Protein AF-A0A0D0DAJ5-F1 (afdb_monomer_lite)

Secondary structure (DSSP, 8-state):
-PPPP--PPP-----HHHHHHHHHHHHTSPPPPPHHHHHHHHHHHHHHHHHHHHHHHHHHHHHHHHHHHHHTTSS-HHHHHHHHHHHHTPPPPP-

Sequence (95 aa):
PSTPLHTAPRSSTISQDSVLKAKEHIQKVPKKHSIEDTLIDINKSNTDAISARAQEELIVKKHQLLLEEFKAGVWNREEYQEELRKLEGGEPPAK

Organism: NCBI:txid930991

Foldseek 3Di:
DDDDDDD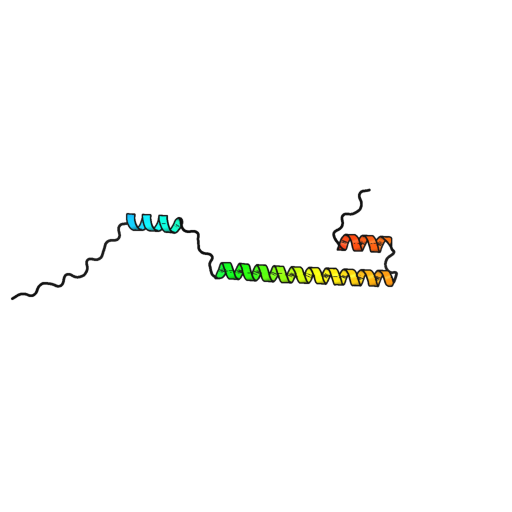DPPDDDDDVVNVVVVVVVVVPDPDDQDPVNVVVVVVVVVVVVVVVVVLVVVLVVVLVVLVVCVVVVVDDPVRSVVVNCVSVVHDDDDD

Radius of gyration: 35.38 Å; chains: 1; bounding box: 68×39×100 Å

pLDDT: mean 84.33, std 14.26, range [44.91, 98.06]

Structure (mmCIF, N/CA/C/O backbone):
data_AF-A0A0D0DAJ5-F1
#
_entry.id   AF-A0A0D0DAJ5-F1
#
loop_
_atom_site.group_PDB
_atom_site.id
_atom_site.type_symbol
_atom_site.label_atom_id
_atom_site.label_alt_id
_atom_site.label_comp_id
_atom_site.label_asym_id
_atom_site.label_entity_id
_atom_site.label_seq_id
_atom_site.pdbx_PD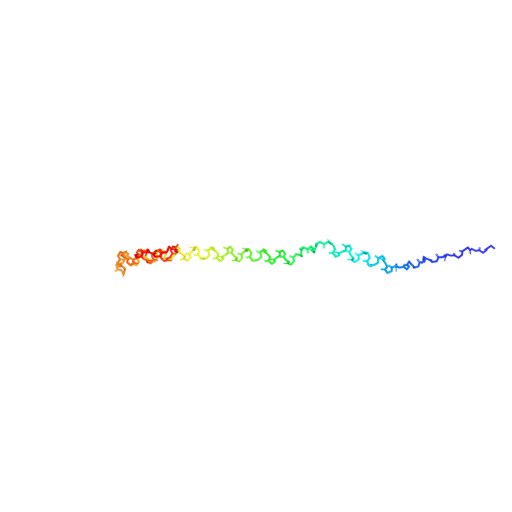B_ins_code
_atom_site.Cartn_x
_atom_site.Cartn_y
_atom_site.Cartn_z
_atom_site.occupancy
_atom_site.B_iso_or_equiv
_atom_site.auth_seq_id
_atom_site.auth_comp_id
_atom_site.auth_asym_id
_atom_site.auth_atom_id
_atom_site.pdbx_PDB_model_num
ATOM 1 N N . PRO A 1 1 ? 52.189 -15.921 -71.706 1.00 44.91 1 PRO A N 1
ATOM 2 C CA . PRO A 1 1 ? 50.821 -15.510 -71.311 1.00 44.91 1 PRO A CA 1
ATOM 3 C C . PRO A 1 1 ? 50.770 -15.223 -69.803 1.00 44.91 1 PRO A C 1
ATOM 5 O O . PRO A 1 1 ? 50.820 -16.149 -69.001 1.00 44.91 1 PRO A O 1
ATOM 8 N N . SER A 1 2 ? 50.775 -13.944 -69.427 1.00 45.97 2 SER A N 1
ATOM 9 C CA . SER A 1 2 ? 50.817 -13.501 -68.027 1.00 45.97 2 SER A CA 1
ATOM 10 C C . SER A 1 2 ? 49.393 -13.350 -67.487 1.00 45.97 2 SER A C 1
ATOM 12 O O . SER A 1 2 ? 48.583 -12.638 -68.076 1.00 45.97 2 SER A O 1
ATOM 14 N N . THR A 1 3 ? 49.073 -14.043 -66.397 1.00 57.59 3 THR A N 1
ATOM 15 C CA . THR A 1 3 ? 47.770 -13.987 -65.713 1.00 57.59 3 THR A CA 1
ATOM 16 C C . THR A 1 3 ? 47.521 -12.609 -65.081 1.00 57.59 3 THR A C 1
ATOM 18 O O . THR A 1 3 ? 48.476 -12.014 -64.574 1.00 57.59 3 THR A O 1
ATOM 21 N N . PRO A 1 4 ? 46.277 -12.092 -65.051 1.00 60.47 4 PRO A N 1
ATOM 22 C CA . PRO A 1 4 ? 45.995 -10.803 -64.436 1.00 60.47 4 PRO A CA 1
ATOM 23 C C . PRO A 1 4 ? 46.071 -10.904 -62.907 1.00 60.47 4 PRO A C 1
ATOM 25 O O . PRO A 1 4 ? 45.556 -11.846 -62.305 1.00 60.47 4 PRO A O 1
ATOM 28 N N . LEU A 1 5 ? 46.733 -9.921 -62.291 1.00 61.75 5 LEU A N 1
ATOM 29 C CA . LEU A 1 5 ? 46.829 -9.759 -60.842 1.00 61.75 5 LEU A CA 1
ATOM 30 C C . LEU A 1 5 ? 45.421 -9.664 -60.233 1.00 61.75 5 LEU A C 1
ATOM 32 O O . LEU A 1 5 ? 44.649 -8.772 -60.585 1.00 61.75 5 LEU A O 1
ATOM 36 N N . HIS A 1 6 ? 45.114 -10.539 -59.275 1.00 59.75 6 HIS A N 1
ATOM 37 C CA . HIS A 1 6 ? 43.972 -10.375 -58.380 1.00 59.75 6 HIS A CA 1
ATOM 38 C C . HIS A 1 6 ? 44.131 -9.051 -57.615 1.00 59.75 6 HIS A C 1
ATOM 40 O O . HIS A 1 6 ? 44.982 -8.928 -56.735 1.00 59.75 6 HIS A O 1
ATOM 46 N N . THR A 1 7 ? 43.324 -8.042 -57.942 1.00 62.28 7 THR A N 1
ATOM 47 C CA . THR A 1 7 ? 43.235 -6.822 -57.136 1.00 62.28 7 THR A CA 1
ATOM 48 C C . THR A 1 7 ? 42.539 -7.163 -55.824 1.00 62.28 7 THR A C 1
ATOM 50 O O . THR A 1 7 ? 41.365 -7.539 -55.828 1.00 62.28 7 THR A O 1
ATOM 53 N N . ALA A 1 8 ? 43.258 -7.047 -54.707 1.00 65.56 8 ALA A N 1
ATOM 54 C CA . ALA A 1 8 ? 42.674 -7.146 -53.375 1.00 65.56 8 ALA A CA 1
ATOM 55 C C . ALA A 1 8 ? 41.510 -6.140 -53.223 1.00 65.56 8 ALA A C 1
ATOM 57 O O . ALA A 1 8 ? 41.572 -5.054 -53.816 1.00 65.56 8 ALA A O 1
ATOM 58 N N . PRO A 1 9 ? 40.457 -6.462 -52.446 1.00 65.19 9 PRO A N 1
ATOM 59 C CA . PRO A 1 9 ? 39.365 -5.529 -52.196 1.00 65.19 9 PRO A CA 1
ATOM 60 C C . PRO A 1 9 ? 39.934 -4.227 -51.629 1.00 65.19 9 PRO A C 1
ATOM 62 O O . PRO A 1 9 ? 40.640 -4.235 -50.619 1.00 65.19 9 PRO A O 1
ATOM 65 N N . ARG A 1 10 ? 39.660 -3.101 -52.295 1.00 64.19 10 ARG A N 1
ATOM 66 C CA . ARG A 1 10 ? 40.022 -1.780 -51.774 1.00 64.19 10 ARG A CA 1
ATOM 67 C C . ARG A 1 10 ? 39.322 -1.593 -50.432 1.00 64.19 10 ARG A C 1
ATOM 69 O O . ARG A 1 10 ? 38.100 -1.686 -50.365 1.00 64.19 10 ARG A O 1
ATOM 76 N N . SER A 1 11 ? 40.098 -1.326 -49.384 1.00 64.38 11 SER A N 1
ATOM 77 C CA . SER A 1 11 ? 39.555 -0.938 -48.085 1.00 64.38 11 SER A CA 1
ATOM 78 C C . SER A 1 11 ? 38.742 0.344 -48.270 1.00 64.38 11 SER A C 1
ATOM 80 O O . SER A 1 11 ? 39.280 1.367 -48.696 1.00 64.38 11 SER A O 1
ATOM 82 N N . SER A 1 12 ? 37.433 0.269 -48.044 1.00 66.94 12 SER A N 1
ATOM 83 C CA . SER A 1 12 ? 36.537 1.415 -48.162 1.00 66.94 12 SER A CA 1
ATOM 84 C C . SER A 1 12 ? 36.848 2.406 -47.045 1.00 66.94 12 SER A C 1
ATOM 86 O O . SER A 1 12 ? 36.590 2.129 -45.874 1.00 66.94 12 SER A O 1
ATOM 88 N N . THR A 1 13 ? 37.385 3.574 -47.389 1.00 71.25 13 THR A N 1
ATOM 89 C CA . THR A 1 13 ? 37.550 4.667 -46.429 1.00 71.25 13 THR A CA 1
ATOM 90 C C . THR A 1 13 ? 36.168 5.197 -46.063 1.00 71.25 13 THR A C 1
ATOM 92 O O . THR A 1 13 ? 35.506 5.844 -46.875 1.00 71.25 13 THR A O 1
ATOM 95 N N . ILE A 1 14 ? 35.701 4.899 -44.851 1.00 74.31 14 ILE A N 1
ATOM 96 C CA . ILE A 1 14 ? 34.457 5.470 -44.340 1.00 74.31 14 ILE A CA 1
ATOM 97 C C . ILE A 1 14 ? 34.625 6.992 -44.219 1.00 74.31 14 ILE A C 1
ATOM 99 O O . ILE A 1 14 ? 35.568 7.476 -43.592 1.00 74.31 14 ILE A O 1
ATOM 103 N N . SER A 1 15 ? 33.741 7.760 -44.857 1.00 79.44 15 SER A N 1
ATOM 104 C CA . SER A 1 15 ? 33.775 9.222 -44.755 1.00 79.44 15 SER A CA 1
ATOM 105 C C . SER A 1 15 ? 33.332 9.654 -43.355 1.00 79.44 15 SER A C 1
ATOM 107 O O . SER A 1 15 ? 32.325 9.154 -42.842 1.00 79.44 15 SER A O 1
ATOM 109 N N . GLN A 1 16 ? 34.048 10.605 -42.746 1.00 82.00 16 GLN A N 1
ATOM 110 C CA . GLN A 1 16 ? 33.675 11.175 -41.447 1.00 82.00 16 GLN A CA 1
ATOM 111 C C . GLN A 1 16 ? 32.247 11.739 -41.463 1.00 82.00 16 GLN A C 1
ATOM 113 O O . GLN A 1 16 ? 31.516 11.547 -40.495 1.00 82.00 16 GLN A O 1
ATOM 118 N N . ASP A 1 17 ? 31.799 12.307 -42.585 1.00 83.50 17 ASP A N 1
ATOM 119 C CA . ASP A 1 17 ? 30.423 12.793 -42.750 1.00 83.50 17 ASP A CA 1
ATOM 120 C C . ASP A 1 17 ? 29.386 11.676 -42.640 1.00 83.50 17 ASP A C 1
ATOM 122 O O . ASP A 1 17 ? 28.299 11.876 -42.104 1.00 83.50 17 ASP A O 1
ATOM 126 N N . SER A 1 18 ? 29.714 10.476 -43.126 1.00 84.81 18 SER A N 1
ATOM 127 C CA . SER A 1 18 ? 28.822 9.317 -43.003 1.00 84.81 18 SER A CA 1
ATOM 128 C C . SER A 1 18 ? 28.720 8.859 -41.549 1.00 84.81 18 SER A C 1
ATOM 130 O O . SER A 1 18 ? 27.635 8.511 -41.088 1.00 84.81 18 SER A O 1
ATOM 132 N N . VAL A 1 19 ? 29.825 8.931 -40.800 1.00 85.12 19 VAL A N 1
ATOM 133 C CA . VAL A 1 19 ? 29.849 8.630 -39.361 1.00 85.12 19 VAL A CA 1
ATOM 134 C C . VAL A 1 19 ? 29.067 9.677 -38.565 1.00 85.12 19 VAL A C 1
ATOM 136 O O . VAL A 1 19 ? 28.295 9.313 -37.679 1.00 85.12 19 VAL A O 1
ATOM 139 N N . LEU A 1 20 ? 29.228 10.964 -38.881 1.00 87.25 20 LEU A N 1
ATOM 140 C CA . LEU A 1 20 ? 28.503 12.056 -38.225 1.00 87.25 20 LEU A CA 1
ATOM 141 C C . LEU A 1 20 ? 26.998 11.958 -38.482 1.00 87.25 20 LEU A C 1
ATOM 143 O O . LEU A 1 20 ? 26.223 11.976 -37.526 1.00 87.25 20 LEU A O 1
ATOM 147 N N . LYS A 1 21 ? 26.588 11.738 -39.739 1.00 86.56 21 LYS A N 1
ATOM 148 C CA . LYS A 1 21 ? 25.181 11.495 -40.085 1.00 86.56 21 LYS A CA 1
ATOM 149 C C . LYS A 1 21 ? 24.634 10.280 -39.342 1.00 86.56 21 LYS A C 1
ATOM 151 O O . LYS A 1 21 ? 23.559 10.371 -38.761 1.00 86.56 21 LYS A O 1
ATOM 156 N N . ALA A 1 22 ? 25.362 9.164 -39.292 1.00 85.75 22 ALA A N 1
ATOM 157 C CA . ALA A 1 22 ? 24.913 7.979 -38.560 1.00 85.75 22 ALA A CA 1
ATOM 158 C C . ALA A 1 22 ? 24.715 8.259 -37.058 1.00 85.75 22 ALA A C 1
ATOM 160 O O . ALA A 1 22 ? 23.690 7.878 -36.496 1.00 85.75 22 ALA A O 1
ATOM 161 N N . LYS A 1 23 ? 25.648 8.974 -36.414 1.00 85.06 23 LYS A N 1
ATOM 162 C CA . LYS A 1 23 ? 25.529 9.365 -34.998 1.00 85.06 23 LYS A CA 1
ATOM 163 C C . LYS A 1 23 ? 24.321 10.264 -34.740 1.00 85.06 23 LYS A C 1
ATOM 165 O O . LYS A 1 23 ? 23.597 10.031 -33.777 1.00 85.06 23 LYS A O 1
ATOM 170 N N . GLU A 1 24 ? 24.077 11.237 -35.614 1.00 84.75 24 GLU A N 1
ATOM 171 C CA . GLU A 1 24 ? 22.915 12.127 -35.528 1.00 84.75 24 GLU A CA 1
ATOM 172 C C . GLU A 1 24 ? 21.592 11.344 -35.611 1.00 84.75 24 GLU A C 1
ATOM 174 O O . GLU A 1 24 ? 20.660 11.602 -34.852 1.00 84.75 24 GLU A O 1
ATOM 179 N N . HIS A 1 25 ? 21.516 10.342 -36.493 1.00 79.44 25 HIS A N 1
ATOM 180 C CA . HIS A 1 25 ? 20.328 9.495 -36.616 1.00 79.44 25 HIS A CA 1
ATOM 181 C C . HIS A 1 25 ? 20.150 8.571 -35.403 1.00 79.44 25 HIS A C 1
ATOM 183 O O . HIS A 1 25 ? 19.025 8.408 -34.944 1.00 79.44 25 HIS A O 1
ATOM 18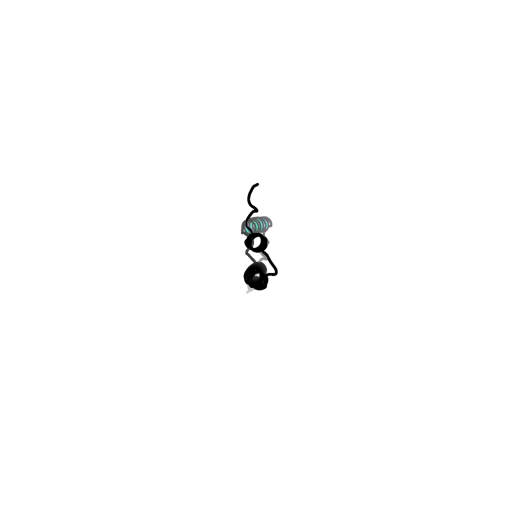9 N N . ILE A 1 26 ? 21.233 8.018 -34.839 1.00 78.12 26 ILE A N 1
ATOM 190 C CA . ILE A 1 26 ? 21.182 7.197 -33.613 1.00 78.12 26 ILE A CA 1
ATOM 191 C C . ILE A 1 26 ? 20.685 8.023 -32.419 1.00 78.12 26 ILE A C 1
ATOM 193 O O . ILE A 1 26 ? 19.890 7.526 -31.628 1.00 78.12 26 ILE A O 1
ATOM 197 N N . GLN A 1 27 ? 21.102 9.288 -32.305 1.00 69.56 27 GLN A N 1
ATOM 198 C CA . GLN A 1 27 ? 20.678 10.182 -31.223 1.00 69.56 27 GLN A CA 1
ATOM 199 C C . GLN A 1 27 ? 19.181 10.531 -31.284 1.00 69.56 27 GLN A C 1
ATOM 201 O O . GLN A 1 27 ? 18.564 10.777 -30.251 1.00 69.56 27 GLN A O 1
ATOM 206 N N . LYS A 1 28 ? 18.588 10.533 -32.486 1.00 75.25 28 LYS A N 1
ATOM 207 C CA . LYS A 1 28 ? 17.152 10.776 -32.706 1.00 75.25 28 LYS A CA 1
ATOM 208 C C . LYS A 1 28 ? 16.271 9.575 -32.346 1.00 75.25 28 LYS A C 1
ATOM 210 O O . LYS A 1 28 ? 15.055 9.730 -32.254 1.00 75.25 28 LYS A O 1
ATOM 215 N N . VAL A 1 29 ? 16.850 8.389 -32.150 1.00 71.62 29 VAL A N 1
ATOM 216 C CA . VAL A 1 29 ? 16.099 7.201 -31.730 1.00 71.62 29 VAL A CA 1
ATOM 217 C C . VAL A 1 29 ? 15.977 7.213 -30.203 1.00 71.62 29 VAL A C 1
ATOM 219 O O . VAL A 1 29 ? 17.002 7.271 -29.520 1.00 71.62 29 VAL A O 1
ATOM 222 N N . PRO A 1 30 ? 14.756 7.132 -29.638 1.00 72.75 30 PRO A N 1
ATOM 223 C CA . PRO A 1 30 ? 14.582 6.989 -28.199 1.00 72.75 30 PRO A CA 1
ATOM 224 C C . PRO A 1 30 ? 15.396 5.805 -27.678 1.00 72.75 30 PRO A C 1
ATOM 226 O O . PRO A 1 30 ? 15.381 4.722 -28.272 1.00 72.75 30 PRO A O 1
ATOM 229 N N . LYS A 1 31 ? 16.109 5.999 -26.562 1.00 74.88 31 LYS A N 1
ATOM 230 C CA . LYS A 1 31 ? 16.848 4.913 -25.914 1.00 74.88 31 LYS A CA 1
ATOM 231 C C . LYS A 1 31 ? 15.863 3.778 -25.624 1.00 74.88 31 LYS A C 1
ATOM 233 O O . LYS A 1 31 ? 14.845 3.991 -24.966 1.00 74.88 31 LYS A O 1
ATOM 238 N N . LYS A 1 32 ? 16.144 2.579 -26.144 1.00 77.44 32 LYS A N 1
ATOM 239 C CA . LYS A 1 32 ? 15.330 1.401 -25.829 1.00 77.44 32 LYS A CA 1
ATOM 240 C C . LYS A 1 32 ? 15.381 1.168 -24.321 1.00 77.44 32 LYS A C 1
ATOM 242 O O . LYS A 1 32 ? 16.468 1.243 -23.747 1.00 77.44 32 LYS A O 1
ATOM 247 N N . HIS A 1 33 ? 14.230 0.883 -23.713 1.00 79.50 33 HIS A N 1
ATOM 248 C CA . HIS A 1 33 ? 14.214 0.343 -22.356 1.00 79.50 33 HIS A CA 1
ATOM 249 C C . HIS A 1 33 ? 15.066 -0.920 -22.354 1.00 79.50 33 HIS A C 1
ATOM 251 O O . HIS A 1 33 ? 14.914 -1.789 -23.221 1.00 79.50 33 HIS A O 1
ATOM 257 N N . SER A 1 34 ? 16.026 -0.966 -21.441 1.00 89.06 34 SER A N 1
ATOM 258 C CA . SER A 1 34 ? 16.845 -2.149 -21.260 1.00 89.06 34 SER A CA 1
ATOM 259 C C . SER A 1 34 ? 16.039 -3.224 -20.528 1.00 89.06 34 SER A C 1
ATOM 261 O O . SER A 1 34 ? 15.017 -2.961 -19.887 1.00 89.06 34 SER A O 1
ATOM 263 N N . ILE A 1 35 ? 16.509 -4.466 -20.628 1.00 91.25 35 ILE A N 1
ATOM 264 C CA . ILE A 1 35 ? 15.964 -5.573 -19.833 1.00 91.25 35 ILE A CA 1
ATOM 265 C C . ILE A 1 35 ? 16.096 -5.248 -18.337 1.00 91.25 35 ILE A C 1
ATOM 267 O O . ILE A 1 35 ? 15.191 -5.545 -17.568 1.00 91.25 35 ILE A O 1
ATOM 271 N N . GLU A 1 36 ? 17.187 -4.588 -17.944 1.00 92.69 36 GLU A N 1
ATOM 272 C CA . GLU A 1 36 ? 17.423 -4.128 -16.574 1.00 92.69 36 GLU A CA 1
ATOM 273 C C . GLU A 1 36 ? 16.356 -3.127 -16.113 1.00 92.69 36 GLU A C 1
ATOM 275 O O . GLU A 1 36 ? 15.757 -3.345 -15.065 1.00 92.69 36 GLU A O 1
ATOM 280 N N . ASP A 1 37 ? 16.043 -2.108 -16.922 1.00 92.94 37 ASP A N 1
ATOM 281 C CA . ASP A 1 37 ? 14.989 -1.128 -16.602 1.00 92.94 37 ASP A CA 1
ATOM 282 C C . ASP A 1 37 ? 13.642 -1.834 -16.374 1.00 92.94 37 ASP A C 1
ATOM 284 O O . ASP A 1 37 ? 12.951 -1.595 -15.388 1.00 92.94 37 ASP A O 1
ATOM 288 N N . THR A 1 38 ? 13.320 -2.800 -17.240 1.00 93.06 38 THR A N 1
ATOM 289 C CA . THR A 1 38 ? 12.086 -3.593 -17.125 1.00 93.06 38 THR A CA 1
ATOM 290 C C . THR A 1 38 ? 12.062 -4.420 -15.836 1.00 93.06 38 THR A C 1
ATOM 292 O O . THR A 1 38 ? 11.032 -4.517 -15.170 1.00 93.06 38 THR A O 1
ATOM 295 N N . LEU A 1 39 ? 13.191 -5.026 -15.457 1.00 96.75 39 LEU A N 1
ATOM 296 C CA . LEU A 1 39 ? 13.298 -5.788 -14.213 1.00 96.75 39 LEU A CA 1
ATOM 297 C C . LEU A 1 39 ? 13.156 -4.887 -12.984 1.00 96.75 39 LEU A C 1
ATOM 299 O O . LEU A 1 39 ? 12.538 -5.298 -12.002 1.00 96.75 39 LEU A O 1
ATOM 303 N N . ILE A 1 40 ? 13.701 -3.671 -13.022 1.00 96.75 40 ILE A N 1
ATOM 304 C CA . ILE A 1 40 ? 13.548 -2.693 -11.941 1.00 96.75 40 ILE A CA 1
ATOM 305 C C . ILE A 1 40 ? 12.073 -2.322 -11.773 1.00 96.75 40 ILE A C 1
ATOM 307 O O . ILE A 1 40 ? 11.562 -2.379 -10.653 1.00 96.75 40 ILE A O 1
ATOM 311 N N . ASP A 1 41 ? 11.372 -2.026 -12.868 1.00 96.06 41 ASP A N 1
ATOM 312 C CA . ASP A 1 41 ? 9.954 -1.658 -12.831 1.00 96.06 41 ASP A CA 1
ATOM 313 C C . ASP A 1 41 ? 9.077 -2.785 -12.272 1.00 96.06 41 ASP A C 1
ATOM 315 O O . ASP A 1 41 ? 8.220 -2.543 -11.417 1.00 96.06 41 ASP A O 1
ATOM 319 N N . ILE A 1 42 ? 9.333 -4.033 -12.682 1.00 97.00 42 ILE A N 1
ATOM 320 C CA . ILE A 1 42 ? 8.628 -5.208 -12.147 1.00 97.00 42 ILE A CA 1
ATOM 321 C C . ILE A 1 42 ? 8.875 -5.341 -10.641 1.00 97.00 42 ILE A C 1
ATOM 32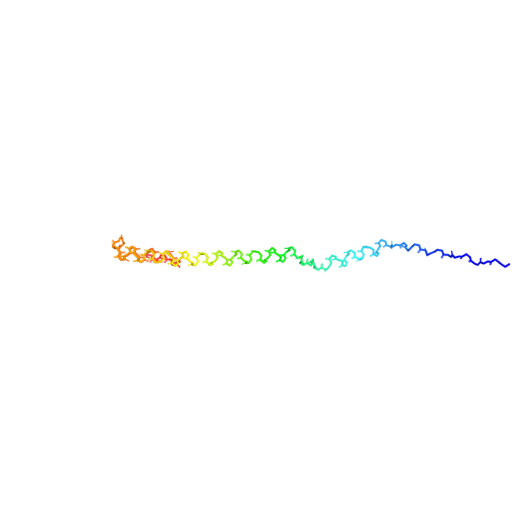3 O O . ILE A 1 42 ? 7.931 -5.510 -9.869 1.00 97.00 42 ILE A O 1
ATOM 327 N N . ASN A 1 43 ? 10.132 -5.254 -10.200 1.00 97.50 43 ASN A N 1
ATOM 328 C CA . ASN A 1 43 ? 10.471 -5.397 -8.784 1.00 97.50 43 ASN A CA 1
ATOM 329 C C . ASN A 1 43 ? 9.866 -4.283 -7.930 1.00 97.50 43 ASN A C 1
ATOM 331 O O . ASN A 1 43 ? 9.378 -4.548 -6.828 1.00 97.50 43 ASN A O 1
ATOM 335 N N . LYS A 1 44 ? 9.852 -3.052 -8.445 1.00 97.75 44 LYS A N 1
ATOM 336 C CA . LYS A 1 44 ? 9.203 -1.922 -7.787 1.00 97.75 44 LYS A CA 1
ATOM 337 C C . LYS A 1 44 ? 7.704 -2.167 -7.645 1.00 97.75 44 LYS A C 1
ATOM 339 O O . LYS A 1 44 ? 7.197 -2.145 -6.530 1.00 97.75 44 LYS A O 1
ATOM 344 N N . SER A 1 45 ? 7.024 -2.506 -8.741 1.00 97.44 45 SER A N 1
ATOM 345 C CA . SER A 1 45 ? 5.585 -2.786 -8.723 1.00 97.44 45 SER A CA 1
ATOM 346 C C . SER A 1 45 ? 5.224 -3.928 -7.768 1.00 97.44 45 SER A C 1
ATOM 348 O O . SER A 1 45 ? 4.250 -3.824 -7.024 1.00 97.44 45 SER A O 1
ATOM 350 N N . ASN A 1 46 ? 6.036 -4.987 -7.724 1.00 98.06 46 ASN A N 1
ATOM 351 C CA . ASN A 1 46 ? 5.837 -6.094 -6.791 1.00 98.06 46 ASN A CA 1
ATOM 352 C C . ASN A 1 46 ? 6.014 -5.654 -5.331 1.00 98.06 46 ASN A C 1
ATOM 354 O O . ASN A 1 46 ? 5.217 -6.031 -4.474 1.00 98.06 46 ASN A O 1
ATOM 358 N N . THR A 1 47 ? 7.039 -4.849 -5.046 1.00 97.81 47 THR A N 1
ATOM 359 C CA . THR A 1 47 ? 7.302 -4.328 -3.696 1.00 97.81 47 THR A CA 1
ATOM 360 C C . THR A 1 47 ? 6.169 -3.418 -3.230 1.00 97.81 47 THR A C 1
ATOM 362 O O . THR A 1 47 ? 5.700 -3.555 -2.100 1.00 97.81 47 THR A O 1
ATOM 365 N N . ASP A 1 48 ? 5.679 -2.547 -4.111 1.00 97.75 48 ASP A N 1
ATOM 366 C CA . ASP A 1 48 ? 4.548 -1.659 -3.841 1.00 97.75 48 ASP A CA 1
ATOM 367 C C . ASP A 1 48 ? 3.261 -2.463 -3.585 1.00 97.75 48 ASP A C 1
ATOM 369 O O . ASP A 1 48 ? 2.509 -2.172 -2.658 1.00 97.75 48 ASP A O 1
ATOM 373 N N . ALA A 1 49 ? 3.026 -3.541 -4.340 1.00 97.50 49 ALA A N 1
ATOM 374 C CA . ALA A 1 49 ? 1.875 -4.415 -4.119 1.00 97.50 49 ALA A CA 1
ATOM 375 C C . ALA A 1 49 ? 1.951 -5.172 -2.780 1.00 97.50 49 ALA A C 1
ATOM 377 O O . ALA A 1 49 ? 0.935 -5.344 -2.104 1.00 97.50 49 ALA A O 1
ATOM 378 N N . ILE A 1 50 ? 3.142 -5.634 -2.386 1.00 97.31 50 ILE A N 1
ATOM 379 C CA . ILE A 1 50 ? 3.353 -6.310 -1.098 1.00 97.31 50 ILE A CA 1
ATOM 380 C C . ILE A 1 50 ? 3.153 -5.329 0.058 1.00 97.31 50 ILE A C 1
ATOM 382 O O . ILE A 1 50 ? 2.484 -5.669 1.034 1.00 97.31 50 ILE A O 1
ATOM 386 N N . SER A 1 51 ? 3.704 -4.119 -0.045 1.00 96.25 51 SER A N 1
ATOM 387 C CA . SER A 1 51 ? 3.575 -3.108 1.005 1.00 96.25 51 SER A CA 1
ATOM 388 C C . SER A 1 51 ? 2.126 -2.647 1.174 1.00 96.25 51 SER A C 1
ATOM 390 O O . SER A 1 51 ? 1.653 -2.575 2.307 1.00 96.25 51 SER A O 1
ATOM 392 N N . ALA A 1 52 ? 1.390 -2.450 0.074 1.00 95.25 52 ALA A N 1
ATOM 393 C CA . ALA A 1 52 ? -0.034 -2.121 0.106 1.00 95.25 52 ALA A CA 1
ATOM 394 C C . ALA A 1 52 ? -0.854 -3.204 0.827 1.00 95.25 52 ALA A C 1
ATOM 396 O O . ALA A 1 52 ? -1.599 -2.899 1.756 1.00 95.25 52 ALA A O 1
ATOM 397 N N . ARG A 1 53 ? -0.647 -4.483 0.482 1.00 96.00 53 ARG A N 1
ATOM 398 C CA . ARG A 1 53 ? -1.307 -5.608 1.171 1.00 96.00 53 ARG A CA 1
ATOM 399 C C . ARG A 1 53 ? -0.965 -5.653 2.659 1.00 96.00 53 ARG A C 1
ATOM 401 O O . ARG A 1 53 ? -1.851 -5.831 3.488 1.00 96.00 53 ARG A O 1
ATOM 408 N N . ALA A 1 54 ? 0.308 -5.472 3.009 1.00 95.50 54 ALA A N 1
ATOM 409 C CA . ALA A 1 54 ? 0.740 -5.458 4.404 1.00 95.50 54 ALA A CA 1
ATOM 410 C C . ALA A 1 54 ? 0.092 -4.307 5.194 1.00 95.50 54 ALA A C 1
ATOM 412 O O . ALA A 1 54 ? -0.271 -4.481 6.358 1.00 95.50 54 ALA A O 1
ATOM 413 N N . GLN A 1 55 ? -0.083 -3.144 4.562 1.00 93.00 55 GLN A N 1
ATOM 414 C CA . GLN A 1 55 ? -0.771 -2.004 5.157 1.00 93.00 55 GLN A CA 1
ATOM 415 C C . GLN A 1 55 ? -2.262 -2.290 5.374 1.00 93.00 55 GLN A C 1
ATOM 417 O O . GLN A 1 55 ? -2.766 -2.037 6.467 1.00 93.00 55 GLN A O 1
ATOM 422 N N . GLU A 1 56 ? -2.955 -2.854 4.382 1.00 92.31 56 GLU A N 1
ATOM 423 C CA . GLU A 1 56 ? -4.362 -3.261 4.508 1.00 92.31 56 GLU A CA 1
ATOM 424 C C . GLU A 1 56 ? -4.552 -4.274 5.647 1.00 92.31 56 GLU A C 1
ATOM 426 O O . GLU A 1 56 ? -5.410 -4.091 6.512 1.00 92.31 56 GLU A O 1
ATOM 431 N N . GLU A 1 57 ? -3.703 -5.304 5.716 1.00 95.38 57 GLU A N 1
ATOM 432 C CA . GLU A 1 57 ? -3.738 -6.287 6.803 1.00 95.38 57 GLU A CA 1
ATOM 433 C C . GLU A 1 57 ? -3.499 -5.654 8.177 1.00 95.38 57 GLU A C 1
ATOM 435 O O . GLU A 1 57 ? -4.137 -6.037 9.162 1.00 95.38 57 GLU A O 1
ATOM 440 N N . LEU A 1 58 ? -2.569 -4.699 8.266 1.00 94.00 58 LEU A N 1
ATOM 441 C CA . LEU A 1 58 ? -2.284 -3.992 9.509 1.00 94.00 58 LEU A CA 1
ATOM 442 C C . LEU A 1 58 ? -3.494 -3.173 9.969 1.00 94.00 58 LEU A C 1
ATOM 444 O O . LEU A 1 58 ? -3.807 -3.182 11.159 1.00 94.00 58 LEU A O 1
ATOM 448 N N . ILE A 1 59 ? -4.180 -2.494 9.046 1.00 92.25 59 ILE A N 1
ATOM 449 C CA . ILE A 1 59 ? -5.395 -1.725 9.344 1.00 92.25 59 ILE A CA 1
ATOM 450 C C . ILE A 1 59 ? -6.481 -2.659 9.879 1.00 92.25 59 ILE A C 1
ATOM 452 O O . ILE A 1 59 ? -7.014 -2.411 10.958 1.00 92.25 59 ILE A O 1
ATOM 456 N N . VAL A 1 60 ? -6.744 -3.781 9.202 1.00 94.19 60 VAL A N 1
ATOM 457 C CA . VAL A 1 60 ? -7.741 -4.769 9.652 1.00 94.19 60 VAL A CA 1
ATOM 458 C C . VAL A 1 60 ? -7.417 -5.290 11.054 1.00 94.19 60 VAL A C 1
ATOM 460 O O . VAL A 1 60 ? -8.292 -5.333 11.919 1.00 94.19 60 VAL A O 1
ATOM 463 N N . LYS A 1 61 ? -6.150 -5.636 11.316 1.00 95.50 61 LYS A N 1
ATOM 464 C CA . LYS A 1 61 ? -5.707 -6.095 12.643 1.00 95.50 61 LYS A CA 1
ATOM 465 C C . LYS A 1 61 ? -5.897 -5.022 13.716 1.00 95.50 61 LYS A C 1
ATOM 467 O O . LYS A 1 61 ? -6.350 -5.342 14.811 1.00 95.50 61 LYS A O 1
ATOM 472 N N . LYS A 1 62 ? -5.595 -3.757 13.409 1.00 94.94 62 LYS A N 1
ATOM 473 C CA . LYS A 1 62 ? -5.809 -2.635 14.335 1.00 94.94 62 LYS A CA 1
ATOM 474 C C . LYS A 1 62 ? -7.292 -2.395 14.623 1.00 94.94 62 LYS A C 1
ATOM 476 O O . LYS A 1 62 ? -7.640 -2.200 15.781 1.00 94.94 62 LYS A O 1
ATOM 481 N N . HIS A 1 63 ? -8.163 -2.472 13.614 1.00 94.88 63 HIS A N 1
ATOM 482 C CA . HIS A 1 63 ? -9.616 -2.387 13.809 1.00 94.88 63 HIS A CA 1
ATOM 483 C C . HIS A 1 63 ? -10.116 -3.484 14.750 1.00 94.88 63 HIS A C 1
ATOM 485 O O . HIS A 1 63 ? -10.886 -3.212 15.672 1.00 94.88 63 HIS A O 1
ATOM 491 N N . GLN A 1 64 ? -9.665 -4.720 14.524 1.00 96.25 64 GLN A N 1
ATOM 492 C CA . GLN A 1 64 ? -10.053 -5.856 15.349 1.00 96.25 64 GLN A CA 1
ATOM 493 C C . GLN A 1 64 ? -9.606 -5.671 16.804 1.00 96.25 64 GLN A C 1
ATOM 495 O O . GLN A 1 64 ? -10.418 -5.846 17.710 1.00 96.25 64 GLN A O 1
ATOM 500 N N . LEU A 1 65 ? -8.352 -5.262 17.019 1.00 96.25 65 LEU A N 1
ATOM 501 C CA . LEU A 1 65 ? -7.820 -4.996 18.354 1.00 96.25 65 LEU A CA 1
ATOM 502 C C . LEU A 1 65 ? -8.620 -3.898 19.068 1.00 96.25 65 LEU A C 1
ATOM 504 O O . LEU A 1 65 ? -9.069 -4.101 20.191 1.00 96.25 65 LEU A O 1
ATOM 508 N N . LEU A 1 66 ? -8.874 -2.774 18.394 1.00 95.38 66 LEU A N 1
ATOM 509 C CA . LEU A 1 66 ? -9.614 -1.650 18.969 1.00 95.38 66 LEU A CA 1
ATOM 510 C C . LEU A 1 66 ? -11.043 -2.057 19.376 1.00 95.38 66 LEU A C 1
ATOM 512 O O . LEU A 1 66 ? -11.550 -1.648 20.421 1.00 95.38 66 LEU A O 1
ATOM 516 N N . LEU A 1 67 ? -11.699 -2.901 18.573 1.00 95.56 67 LEU A N 1
ATOM 517 C CA . LEU A 1 67 ? -13.015 -3.447 18.901 1.00 95.56 67 LEU A CA 1
ATOM 518 C C . LEU A 1 67 ? -12.969 -4.377 20.122 1.00 95.56 67 LEU A C 1
ATOM 520 O O . LEU A 1 67 ? -13.896 -4.369 20.935 1.00 95.56 67 LEU A O 1
ATOM 524 N N . GLU A 1 68 ? -11.930 -5.200 20.245 1.00 97.31 68 GLU A N 1
ATOM 525 C CA . GLU A 1 68 ? -11.734 -6.075 21.405 1.00 97.31 68 GLU A CA 1
ATOM 526 C C . GLU A 1 68 ? -11.479 -5.269 22.681 1.00 97.31 68 GLU A C 1
ATOM 528 O O . GLU A 1 68 ? -12.105 -5.542 23.705 1.00 97.31 68 GLU A O 1
ATOM 533 N N . GLU A 1 69 ? -10.658 -4.223 22.608 1.00 96.19 69 GLU A N 1
ATOM 534 C CA . GLU A 1 69 ? -10.397 -3.315 23.727 1.00 96.19 69 GLU A CA 1
ATOM 535 C C . GLU A 1 69 ? -11.663 -2.552 24.151 1.00 96.19 69 GLU A C 1
ATOM 537 O O . GLU A 1 69 ? -11.948 -2.432 25.345 1.00 96.19 69 GLU A O 1
ATOM 542 N N . PHE A 1 70 ? -12.482 -2.101 23.194 1.00 96.00 70 PHE A N 1
ATOM 543 C CA . PHE A 1 70 ? -13.782 -1.492 23.489 1.00 96.00 70 PHE A CA 1
ATOM 544 C C . PHE A 1 70 ? -14.733 -2.475 24.183 1.00 96.00 70 PHE A C 1
ATOM 546 O O . PHE A 1 70 ? -15.354 -2.136 25.190 1.00 96.00 70 PHE A O 1
ATOM 553 N N . LYS A 1 71 ? -14.818 -3.725 23.702 1.00 95.81 71 LYS A N 1
ATOM 554 C CA . LYS A 1 71 ? -15.623 -4.781 24.349 1.00 95.81 71 LYS A CA 1
ATOM 555 C C . LYS A 1 71 ? -15.131 -5.113 25.757 1.00 95.81 71 LYS A C 1
ATOM 557 O O . LYS A 1 71 ? -15.945 -5.451 26.611 1.00 95.81 71 LYS A O 1
ATOM 562 N N . ALA A 1 72 ? -13.826 -5.014 25.995 1.00 96.88 72 ALA A N 1
ATOM 563 C CA . ALA A 1 72 ? -13.219 -5.188 27.310 1.00 96.88 72 ALA A CA 1
ATOM 564 C C . ALA A 1 72 ? -13.424 -3.975 28.241 1.00 96.88 72 ALA A C 1
ATOM 566 O O . ALA A 1 72 ? -13.055 -4.043 29.411 1.00 96.88 72 ALA A O 1
ATOM 567 N N . GLY A 1 73 ? -14.017 -2.881 27.748 1.00 95.12 73 GLY A N 1
ATOM 568 C CA . GLY A 1 73 ? -14.257 -1.661 28.519 1.00 95.12 73 GLY A CA 1
ATOM 569 C C . GLY A 1 73 ? -13.002 -0.823 28.764 1.00 95.12 73 GLY A C 1
ATOM 570 O O . GLY A 1 73 ? -13.019 0.035 29.641 1.00 95.12 73 GLY A O 1
ATOM 571 N N . VAL A 1 74 ? -11.921 -1.070 28.013 1.00 96.12 74 VAL A N 1
ATOM 572 C CA . VAL A 1 74 ? -10.682 -0.273 28.076 1.00 96.12 74 VAL A CA 1
ATOM 573 C C . VAL A 1 74 ? -10.932 1.144 27.564 1.00 96.12 74 VAL A C 1
ATOM 575 O O . VAL A 1 74 ? -10.393 2.098 28.115 1.00 96.12 74 VAL A O 1
ATOM 578 N N . TRP A 1 75 ? -11.782 1.268 26.545 1.00 93.31 75 TRP A N 1
ATOM 579 C CA . TRP A 1 75 ? -12.146 2.534 25.919 1.00 93.31 75 TRP A CA 1
ATOM 580 C C . TRP A 1 75 ? -13.598 2.882 26.199 1.00 93.31 75 TRP A C 1
ATOM 582 O O . TRP A 1 75 ? -14.483 2.021 26.136 1.00 93.31 75 TRP A O 1
ATOM 592 N N . ASN A 1 76 ? -13.866 4.166 26.426 1.00 93.81 76 ASN A N 1
ATOM 593 C CA . ASN A 1 76 ? -15.233 4.662 26.375 1.00 93.81 76 ASN A CA 1
ATOM 594 C C . ASN A 1 76 ? -15.686 4.864 24.911 1.00 93.81 76 ASN A C 1
ATOM 596 O O . ASN A 1 76 ? -14.905 4.777 23.962 1.00 93.81 76 ASN A O 1
ATOM 600 N N . ARG A 1 77 ? -16.989 5.095 24.708 1.00 92.38 77 ARG A N 1
ATOM 601 C CA . ARG A 1 77 ? -17.585 5.208 23.364 1.00 92.38 77 ARG A CA 1
ATOM 602 C C . ARG A 1 77 ? -16.964 6.335 22.534 1.00 92.38 77 ARG A C 1
ATOM 604 O O . ARG A 1 77 ? -16.796 6.161 21.330 1.00 92.38 77 ARG A O 1
ATOM 611 N N . GLU A 1 78 ? -16.688 7.473 23.156 1.00 93.94 78 GLU A N 1
ATOM 612 C CA . GLU A 1 78 ? -16.181 8.667 22.477 1.00 93.94 78 GLU A CA 1
ATOM 613 C C . GLU A 1 78 ? -14.729 8.462 22.042 1.00 93.94 78 GLU A C 1
ATOM 615 O O . GLU A 1 78 ? -14.384 8.735 20.895 1.00 93.94 78 GLU A O 1
ATOM 620 N N . GLU A 1 79 ? -13.903 7.890 22.917 1.00 93.06 79 GLU A N 1
ATOM 621 C CA . GLU A 1 79 ? -12.510 7.570 22.608 1.00 93.06 79 GLU A CA 1
ATOM 622 C C . GLU A 1 79 ? -12.394 6.490 21.526 1.00 93.06 79 GLU A C 1
ATOM 624 O O . GLU A 1 79 ? -11.598 6.632 20.601 1.00 93.06 79 GLU A O 1
ATOM 629 N N . TYR A 1 80 ? -13.229 5.445 21.589 1.00 93.75 80 TYR A N 1
ATOM 630 C CA . TYR A 1 80 ? -13.283 4.407 20.557 1.00 93.75 80 TYR A CA 1
ATOM 631 C C . TYR A 1 80 ? -13.607 4.995 19.178 1.00 93.75 80 TYR A C 1
ATOM 633 O O . TYR A 1 80 ? -12.947 4.671 18.193 1.00 93.75 80 TYR A O 1
ATOM 641 N N . GLN A 1 81 ? -14.610 5.877 19.101 1.00 92.88 81 GLN A N 1
ATOM 642 C CA . GLN A 1 81 ? -14.981 6.538 17.848 1.00 92.88 81 GLN A CA 1
ATOM 643 C C . GLN A 1 81 ? -13.862 7.432 17.315 1.00 92.88 81 GLN A C 1
ATOM 645 O O . GLN A 1 81 ? -13.653 7.493 16.104 1.00 92.88 81 GLN A O 1
ATOM 650 N N . GLU A 1 82 ? -13.146 8.116 18.202 1.00 93.38 82 GLU A N 1
ATOM 651 C CA . GLU A 1 82 ? -12.050 8.990 17.810 1.00 93.38 82 GLU A CA 1
ATOM 652 C C . GLU A 1 82 ? -10.835 8.204 17.302 1.00 93.38 82 GLU A C 1
ATOM 654 O O . GLU A 1 82 ? -10.274 8.552 16.264 1.00 93.38 82 GLU A O 1
ATOM 659 N N . GLU A 1 83 ? -10.457 7.106 17.959 1.00 92.12 83 GLU A N 1
ATOM 660 C CA . GLU A 1 83 ? -9.372 6.247 17.469 1.00 92.12 83 GLU A CA 1
ATOM 661 C C . GLU A 1 83 ? -9.731 5.528 16.170 1.00 92.12 83 GLU A C 1
ATOM 663 O O . GLU A 1 83 ? -8.897 5.421 15.268 1.00 92.12 83 GLU A O 1
ATOM 668 N N . LEU A 1 84 ? -10.986 5.104 16.017 1.00 91.69 84 LEU A N 1
ATOM 669 C CA . LEU A 1 84 ? -11.454 4.506 14.772 1.00 91.69 84 LEU A CA 1
ATOM 670 C C . LEU A 1 84 ? -11.398 5.519 13.615 1.00 91.69 84 LEU A C 1
ATOM 672 O O . LEU A 1 84 ? -10.914 5.191 12.535 1.00 91.69 84 LEU A O 1
ATOM 676 N N . ARG A 1 85 ? -11.772 6.782 13.864 1.00 90.44 85 ARG A N 1
ATOM 677 C CA . ARG A 1 85 ? -11.659 7.875 12.883 1.00 90.44 85 ARG A CA 1
ATOM 678 C C . ARG A 1 85 ? -10.210 8.121 12.455 1.00 90.44 85 ARG A C 1
ATOM 680 O O . ARG A 1 85 ? -9.940 8.253 11.262 1.00 90.44 85 ARG A O 1
ATOM 687 N N . LYS A 1 86 ? -9.271 8.167 13.409 1.00 90.25 86 LYS A N 1
ATOM 688 C CA . LYS A 1 86 ? -7.834 8.335 13.117 1.00 90.25 86 LYS A CA 1
ATOM 689 C C . LYS A 1 86 ? -7.295 7.185 12.274 1.00 90.25 86 LYS A C 1
ATOM 691 O O . LYS A 1 86 ? -6.479 7.410 11.382 1.00 90.25 86 LYS A O 1
ATOM 696 N N . LEU A 1 87 ? -7.748 5.966 12.557 1.00 87.88 87 LEU A N 1
ATOM 697 C CA . LEU A 1 87 ? -7.326 4.761 11.856 1.00 87.88 87 LEU A CA 1
ATOM 698 C C . LEU A 1 87 ? -7.837 4.714 10.407 1.00 87.88 87 LEU A C 1
ATOM 700 O O . LEU A 1 87 ? -7.106 4.273 9.523 1.00 87.88 87 LEU A O 1
ATOM 704 N N . GLU A 1 88 ? -9.041 5.232 10.159 1.00 86.31 88 GLU A N 1
ATOM 705 C CA . GLU A 1 88 ? -9.642 5.370 8.824 1.00 86.31 88 GLU A CA 1
ATOM 706 C C . GLU A 1 88 ? -9.132 6.601 8.045 1.00 86.31 88 GLU A C 1
ATOM 708 O O . GLU A 1 88 ? -9.451 6.769 6.868 1.00 86.31 88 GLU A O 1
ATOM 713 N N . GLY A 1 89 ? -8.323 7.461 8.675 1.00 79.44 89 GLY A N 1
ATOM 714 C CA . GLY A 1 89 ? -7.808 8.689 8.064 1.00 79.44 89 GLY A CA 1
ATOM 715 C C . GLY A 1 89 ? -8.845 9.812 7.948 1.00 79.44 89 GLY A C 1
ATOM 716 O O . GLY A 1 89 ? -8.678 10.713 7.127 1.00 79.44 89 GLY A O 1
ATOM 717 N N . GLY A 1 90 ? -9.917 9.771 8.744 1.00 66.06 90 GLY A N 1
ATOM 718 C CA . GLY A 1 90 ? -10.933 10.820 8.774 1.00 66.06 90 GLY A CA 1
ATOM 719 C C . GLY A 1 90 ? -10.430 12.093 9.462 1.00 66.06 90 GLY A C 1
ATOM 720 O O . GLY A 1 90 ? -9.848 12.031 10.546 1.00 66.06 90 GLY A O 1
ATOM 721 N N . GLU A 1 91 ? -10.678 13.260 8.859 1.00 56.47 91 GLU A N 1
ATOM 722 C CA . GLU A 1 91 ? -10.389 14.555 9.491 1.00 56.47 91 GLU A CA 1
ATOM 723 C C . GLU A 1 91 ? -11.19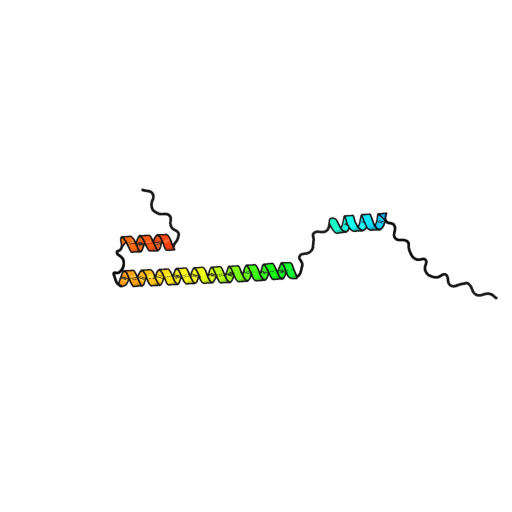5 14.729 10.796 1.00 56.47 91 GLU A C 1
ATOM 725 O O . GLU A 1 91 ? -12.368 14.327 10.869 1.00 56.47 91 GLU A O 1
ATOM 730 N N . PRO A 1 92 ? -10.601 15.333 11.844 1.00 57.50 92 PRO A N 1
ATOM 731 C CA . PRO A 1 92 ? -11.331 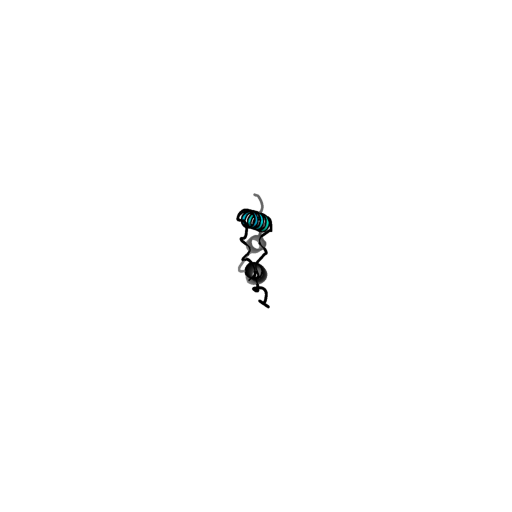15.651 13.061 1.00 57.50 92 PRO A CA 1
ATOM 732 C C . PRO A 1 92 ? -12.440 16.673 12.759 1.00 57.50 92 PRO A C 1
ATOM 734 O O . PRO A 1 92 ? -12.295 17.506 11.861 1.00 57.50 92 PRO A O 1
ATOM 737 N N . PRO A 1 93 ? -13.564 16.633 13.495 1.00 55.69 93 PRO A N 1
ATOM 738 C CA . PRO A 1 93 ? -14.676 17.529 13.232 1.00 55.69 93 PRO A CA 1
ATOM 739 C C . PRO A 1 93 ? -14.240 18.976 13.495 1.00 55.69 93 PRO A C 1
ATOM 741 O O . PRO A 1 93 ? -13.652 19.278 14.538 1.00 55.69 93 PRO A O 1
ATOM 744 N N . ALA A 1 94 ? -14.521 19.865 12.538 1.00 53.72 94 ALA A N 1
ATOM 745 C CA . ALA A 1 94 ? -14.318 21.297 12.709 1.00 53.72 94 ALA A CA 1
ATOM 746 C C . ALA A 1 94 ? -15.134 21.786 13.918 1.00 53.72 94 ALA A C 1
ATOM 748 O O . ALA A 1 94 ? -16.316 21.458 14.042 1.00 53.72 94 ALA A O 1
ATOM 749 N N . LYS A 1 95 ? -14.458 22.505 14.821 1.00 56.62 95 LYS A N 1
ATOM 750 C CA . LYS A 1 95 ? -15.028 23.070 16.052 1.00 56.62 95 LYS A CA 1
ATOM 751 C C . LYS A 1 95 ? -16.066 24.148 15.777 1.00 56.62 95 LYS A C 1
ATOM 753 O O . LYS A 1 95 ? -15.862 24.920 14.814 1.00 56.62 95 LYS A O 1
#